Protein AF-A0A645ATJ5-F1 (afdb_monomer_lite)

Sequence (101 aa):
MDNITVYLFLYPILSPDSAEKSRNIWCAKDRVKEWEEHMLRDKVTPSASCDTAAIQRNLALGRKHKITGTPTIIFQDGTRVPGAISAQEVEKRLATVISSK

Structure (mmCIF, N/CA/C/O backbone):
data_AF-A0A645ATJ5-F1
#
_entry.id   AF-A0A645ATJ5-F1
#
loop_
_atom_site.group_PDB
_atom_site.id
_atom_site.type_symbol
_atom_site.label_atom_id
_atom_site.label_alt_id
_atom_site.label_comp_id
_atom_site.label_asym_id
_atom_site.label_entity_id
_atom_site.label_seq_id
_atom_site.pdbx_PDB_ins_code
_atom_site.Cartn_x
_atom_site.Cartn_y
_atom_site.Cartn_z
_atom_site.occupancy
_atom_site.B_iso_or_equiv
_atom_site.auth_seq_id
_atom_site.auth_comp_id
_atom_site.auth_asym_id
_atom_site.auth_atom_id
_atom_site.pdbx_PDB_model_num
ATOM 1 N N . MET A 1 1 ? -3.324 -7.430 18.292 1.00 63.06 1 MET A N 1
ATOM 2 C CA . MET A 1 1 ? -4.220 -7.321 17.129 1.00 63.06 1 MET A CA 1
ATOM 3 C C . MET A 1 1 ? -4.149 -8.614 16.351 1.00 63.06 1 MET A C 1
ATOM 5 O O . MET A 1 1 ? -3.222 -8.800 15.571 1.00 63.06 1 MET A O 1
ATOM 9 N N . ASP A 1 2 ? -5.100 -9.512 16.601 1.00 78.56 2 ASP A N 1
ATOM 10 C CA . ASP A 1 2 ? -4.899 -10.930 16.264 1.00 78.56 2 ASP A CA 1
ATOM 11 C C . ASP A 1 2 ? -5.921 -11.430 15.227 1.00 78.56 2 ASP A C 1
ATOM 13 O O . ASP A 1 2 ? -5.747 -12.496 14.649 1.00 78.56 2 ASP A O 1
ATOM 17 N N . ASN A 1 3 ? -6.974 -10.647 14.952 1.00 85.38 3 ASN A N 1
ATOM 18 C CA . ASN A 1 3 ? -8.036 -11.005 14.012 1.00 85.38 3 ASN A CA 1
ATOM 19 C C . ASN A 1 3 ? -8.457 -9.808 13.147 1.00 85.38 3 ASN A C 1
ATOM 21 O O . ASN A 1 3 ? -9.461 -9.148 13.415 1.00 85.38 3 ASN A O 1
ATOM 25 N N . ILE A 1 4 ? -7.669 -9.514 12.112 1.00 90.25 4 ILE A N 1
ATOM 26 C CA . ILE A 1 4 ? -8.018 -8.524 11.088 1.00 90.25 4 ILE A CA 1
ATOM 27 C C . ILE A 1 4 ? -7.764 -9.088 9.694 1.00 90.25 4 ILE A C 1
ATOM 29 O O . ILE A 1 4 ? -6.892 -9.930 9.498 1.00 90.25 4 ILE A O 1
ATOM 33 N N . THR A 1 5 ? -8.503 -8.588 8.708 1.00 92.31 5 THR A N 1
ATOM 34 C CA . THR A 1 5 ? -8.217 -8.835 7.292 1.00 92.31 5 THR A CA 1
ATOM 35 C C . THR A 1 5 ? -7.829 -7.521 6.634 1.00 92.31 5 THR A C 1
ATOM 37 O O . THR A 1 5 ? -8.583 -6.550 6.692 1.00 92.31 5 THR A O 1
ATOM 40 N N . VAL A 1 6 ? -6.657 -7.490 6.001 1.00 92.69 6 VAL A N 1
ATOM 41 C CA . VAL A 1 6 ? -6.162 -6.324 5.266 1.00 92.69 6 VAL A CA 1
ATOM 42 C C . VAL A 1 6 ? -6.215 -6.623 3.776 1.00 92.69 6 VAL A C 1
ATOM 44 O O . VAL A 1 6 ? -5.560 -7.545 3.297 1.00 92.69 6 VAL A O 1
ATOM 47 N N . TYR A 1 7 ? -6.964 -5.811 3.034 1.00 94.56 7 TYR A N 1
ATOM 48 C CA . TYR A 1 7 ? -6.929 -5.819 1.575 1.00 94.56 7 TYR A CA 1
ATOM 49 C C . TYR A 1 7 ? -5.967 -4.736 1.099 1.00 94.56 7 TYR A C 1
ATOM 51 O O . TYR A 1 7 ? -6.250 -3.542 1.215 1.00 94.56 7 TYR A O 1
ATOM 59 N N . LEU A 1 8 ? -4.813 -5.160 0.587 1.00 94.50 8 LEU A N 1
ATOM 60 C CA . LEU A 1 8 ? -3.772 -4.260 0.109 1.00 94.50 8 LEU A CA 1
ATOM 61 C C . LEU A 1 8 ? -3.880 -4.050 -1.403 1.00 94.50 8 LEU A C 1
ATOM 63 O O . LEU A 1 8 ? -3.947 -4.999 -2.182 1.00 94.50 8 LEU A O 1
ATOM 67 N N . PHE A 1 9 ? -3.840 -2.786 -1.816 1.00 95.88 9 PHE A N 1
ATOM 68 C CA . PHE A 1 9 ? -3.882 -2.380 -3.216 1.00 95.88 9 PHE A CA 1
ATOM 69 C C . PHE A 1 9 ? -2.635 -1.561 -3.542 1.00 95.88 9 PHE A C 1
ATOM 71 O O . PHE A 1 9 ? -2.367 -0.550 -2.895 1.00 95.88 9 PHE A O 1
ATOM 78 N N . LEU A 1 10 ? -1.878 -1.974 -4.563 1.00 96.38 10 LEU A N 1
ATOM 79 C CA . LEU A 1 10 ? -0.722 -1.206 -5.028 1.00 96.38 10 LEU A CA 1
ATOM 80 C C . LEU A 1 10 ? -1.184 0.147 -5.587 1.00 96.38 10 LEU A C 1
ATOM 82 O O . LEU A 1 10 ? -2.046 0.195 -6.471 1.00 96.38 10 LEU A O 1
ATOM 86 N N . TYR A 1 11 ? -0.588 1.228 -5.079 1.00 97.19 11 TYR A N 1
ATOM 87 C CA . TYR A 1 11 ? -0.867 2.610 -5.474 1.00 97.19 11 TYR A CA 1
ATOM 88 C C . TYR A 1 11 ? 0.455 3.379 -5.681 1.00 97.19 11 TYR A C 1
ATOM 90 O O . TYR A 1 11 ? 0.925 4.074 -4.778 1.00 97.19 11 TYR A O 1
ATOM 98 N N . PRO A 1 12 ? 1.108 3.209 -6.847 1.00 96.56 12 PRO A N 1
ATOM 99 C CA . PRO A 1 12 ? 2.466 3.699 -7.090 1.00 96.56 12 PRO A CA 1
ATOM 100 C C . PRO A 1 12 ? 2.521 5.208 -7.361 1.00 96.56 12 PRO A C 1
ATOM 102 O O . PRO A 1 12 ? 2.507 5.630 -8.516 1.00 96.56 12 PRO A O 1
ATOM 105 N N . ILE A 1 13 ? 2.590 6.022 -6.305 1.00 95.62 13 ILE A N 1
ATOM 106 C CA . ILE A 1 13 ? 2.599 7.495 -6.419 1.00 95.62 13 ILE A CA 1
ATOM 107 C C . ILE A 1 13 ? 3.774 8.198 -5.722 1.00 95.62 13 ILE A C 1
ATOM 109 O O . ILE A 1 13 ? 3.861 9.420 -5.791 1.00 95.62 13 ILE A O 1
ATOM 113 N N . LEU A 1 14 ? 4.641 7.465 -5.017 1.00 91.88 14 LEU A N 1
ATOM 114 C CA . LEU A 1 14 ? 5.634 8.070 -4.118 1.00 91.88 14 LEU A CA 1
ATOM 115 C C . LEU A 1 14 ? 6.886 8.580 -4.836 1.00 91.88 14 LEU A C 1
ATOM 117 O O . LEU A 1 14 ? 7.505 9.544 -4.396 1.00 91.88 14 LEU A O 1
ATOM 121 N N . SER A 1 15 ? 7.275 7.925 -5.923 1.00 92.31 15 SER A N 1
ATOM 122 C CA . SER A 1 15 ? 8.533 8.173 -6.623 1.00 92.31 15 SER A CA 1
ATOM 123 C C . SER A 1 15 ? 8.420 7.804 -8.105 1.00 92.31 15 SER A C 1
ATOM 125 O O . SER A 1 15 ? 7.552 7.001 -8.466 1.00 92.31 15 SER A O 1
ATOM 127 N N . PRO A 1 16 ? 9.302 8.328 -8.978 1.00 92.81 16 PRO A N 1
ATOM 128 C CA . PRO A 1 16 ? 9.284 7.999 -10.406 1.00 92.81 16 PRO A CA 1
ATOM 129 C C . PRO A 1 16 ? 9.376 6.493 -10.701 1.00 92.81 16 PRO A C 1
ATOM 131 O O . PRO A 1 16 ? 8.741 6.002 -11.631 1.00 92.81 16 PRO A O 1
ATOM 134 N N . ASP A 1 17 ? 10.109 5.743 -9.877 1.00 94.56 17 ASP A N 1
ATOM 135 C CA . ASP A 1 17 ? 10.294 4.293 -10.004 1.00 94.56 17 ASP A CA 1
ATOM 136 C C . ASP A 1 17 ? 9.180 3.459 -9.335 1.00 94.56 17 ASP A C 1
ATOM 138 O O . ASP A 1 17 ? 9.152 2.234 -9.470 1.00 94.56 17 ASP A O 1
ATOM 142 N N . SER A 1 18 ? 8.214 4.091 -8.653 1.00 95.12 18 SER A N 1
ATOM 143 C CA . SER A 1 18 ? 7.106 3.390 -7.983 1.00 95.12 18 SER A CA 1
ATOM 144 C C . SER A 1 18 ? 6.292 2.526 -8.954 1.00 95.12 18 SER A C 1
ATOM 146 O O . SER A 1 18 ? 5.850 1.431 -8.593 1.00 95.12 18 SER A O 1
ATOM 148 N N . ALA A 1 19 ? 6.091 3.005 -10.188 1.00 95.38 19 ALA A N 1
ATOM 149 C CA . ALA A 1 19 ? 5.331 2.291 -11.213 1.00 95.38 19 ALA A CA 1
ATOM 150 C C . ALA A 1 19 ? 6.040 1.006 -11.662 1.00 95.38 19 ALA A C 1
ATOM 152 O O . ALA A 1 19 ? 5.399 -0.033 -11.818 1.00 95.38 19 ALA A O 1
ATOM 153 N N . GLU A 1 20 ? 7.362 1.062 -11.822 1.00 96.44 20 GLU A N 1
ATOM 154 C CA . GLU A 1 20 ? 8.182 -0.098 -12.161 1.00 96.44 20 GLU A CA 1
ATOM 155 C C . GLU A 1 20 ? 8.215 -1.113 -11.019 1.00 96.44 20 GLU A C 1
ATOM 157 O O . GLU A 1 20 ? 7.907 -2.282 -11.247 1.00 96.44 20 GLU A O 1
ATOM 162 N N . LYS A 1 21 ? 8.482 -0.668 -9.785 1.00 95.81 21 LYS A N 1
ATOM 163 C CA . LYS A 1 21 ? 8.461 -1.534 -8.594 1.00 95.81 21 LYS A CA 1
ATOM 164 C C . LYS A 1 21 ? 7.127 -2.264 -8.456 1.00 95.81 21 LYS A C 1
ATOM 166 O O . LYS A 1 21 ? 7.087 -3.483 -8.318 1.00 95.81 21 LYS A O 1
ATOM 171 N N . SER A 1 22 ? 6.023 -1.526 -8.578 1.00 96.81 22 SER A N 1
ATOM 172 C CA . SER A 1 22 ? 4.681 -2.107 -8.479 1.00 96.81 22 SER A CA 1
ATOM 173 C C . SER A 1 22 ? 4.369 -3.072 -9.621 1.00 96.81 22 SER A C 1
ATOM 175 O O . SER A 1 22 ? 3.743 -4.097 -9.372 1.00 96.81 22 SER A O 1
ATOM 177 N N . ARG A 1 23 ? 4.814 -2.794 -10.856 1.00 97.62 23 ARG A N 1
ATOM 178 C CA . ARG A 1 23 ? 4.681 -3.737 -11.979 1.00 97.62 23 ARG A CA 1
ATOM 179 C C . ARG A 1 23 ? 5.455 -5.022 -11.705 1.00 97.62 23 ARG A C 1
ATOM 181 O O . ARG A 1 23 ? 4.886 -6.095 -11.863 1.00 97.62 23 ARG A O 1
ATOM 188 N N . ASN A 1 24 ? 6.712 -4.918 -11.285 1.00 97.81 24 ASN A N 1
ATOM 189 C CA . ASN A 1 24 ? 7.568 -6.076 -11.037 1.00 97.81 24 ASN A CA 1
ATOM 190 C C . ASN A 1 24 ? 6.971 -6.976 -9.942 1.00 97.81 24 ASN A C 1
ATOM 192 O O . ASN A 1 24 ? 6.832 -8.179 -10.148 1.00 97.81 24 ASN A O 1
ATOM 196 N N . ILE A 1 25 ? 6.504 -6.383 -8.837 1.00 97.50 25 ILE A N 1
ATOM 197 C CA . ILE A 1 25 ? 5.803 -7.099 -7.757 1.00 97.50 25 ILE A CA 1
ATOM 198 C C . ILE A 1 25 ? 4.501 -7.729 -8.268 1.00 97.50 25 ILE A C 1
ATOM 200 O O . ILE A 1 25 ? 4.235 -8.905 -8.035 1.00 97.50 25 ILE A O 1
ATOM 204 N N . TRP A 1 26 ? 3.676 -6.969 -8.991 1.00 97.75 26 TRP A N 1
ATOM 205 C CA . TRP A 1 26 ? 2.385 -7.450 -9.490 1.00 97.75 26 TRP A CA 1
ATOM 206 C C . TRP A 1 26 ? 2.515 -8.571 -10.523 1.00 97.75 26 TRP A C 1
ATOM 208 O O . TRP A 1 26 ? 1.668 -9.459 -10.600 1.00 97.75 26 TRP A O 1
ATOM 218 N N . CYS A 1 27 ? 3.572 -8.538 -11.323 1.00 97.94 27 CYS A N 1
ATOM 219 C CA . CYS A 1 27 ? 3.829 -9.528 -12.356 1.00 97.94 27 CYS A CA 1
ATOM 220 C C . CYS A 1 27 ? 4.682 -10.701 -11.874 1.00 97.94 27 CYS A C 1
ATOM 222 O O . CYS A 1 27 ? 4.933 -11.624 -12.649 1.00 97.94 27 CYS A O 1
ATOM 224 N N . ALA A 1 28 ? 5.090 -10.706 -10.606 1.00 97.50 28 ALA A N 1
ATOM 225 C CA . ALA A 1 28 ? 5.750 -11.847 -10.009 1.00 97.50 28 ALA A CA 1
ATOM 226 C C . ALA A 1 28 ? 4.836 -13.078 -9.981 1.00 97.50 28 ALA A C 1
ATOM 228 O O . ALA A 1 28 ? 3.612 -12.981 -9.845 1.00 97.50 28 ALA A O 1
ATOM 229 N N . LYS A 1 29 ? 5.460 -14.259 -10.040 1.00 95.94 29 LYS A N 1
ATOM 230 C CA . LYS A 1 29 ? 4.769 -15.544 -9.864 1.00 95.94 29 LYS A CA 1
ATOM 231 C C . LYS A 1 29 ? 4.078 -15.627 -8.499 1.00 95.94 29 LYS A C 1
ATOM 233 O O . LYS A 1 29 ? 2.969 -16.142 -8.412 1.00 95.94 29 LYS A O 1
ATOM 238 N N . ASP A 1 30 ? 4.735 -15.107 -7.464 1.00 96.12 30 ASP A N 1
ATOM 239 C CA . ASP A 1 30 ? 4.204 -14.979 -6.109 1.00 96.12 30 ASP A CA 1
ATOM 240 C C . ASP A 1 30 ? 4.245 -13.506 -5.684 1.00 96.12 30 ASP A C 1
ATOM 242 O O . ASP A 1 30 ? 5.257 -12.988 -5.211 1.00 96.12 30 ASP A O 1
ATOM 246 N N . ARG A 1 31 ? 3.129 -12.813 -5.923 1.00 95.62 31 ARG A N 1
ATOM 247 C CA . ARG A 1 31 ? 2.994 -11.367 -5.696 1.00 95.62 31 ARG A CA 1
ATOM 248 C C . ARG A 1 31 ? 3.122 -10.995 -4.224 1.00 95.62 31 ARG A C 1
ATOM 250 O O . ARG A 1 31 ? 3.661 -9.938 -3.914 1.00 95.62 31 ARG A O 1
ATOM 257 N N . VAL A 1 32 ? 2.588 -11.841 -3.340 1.00 95.12 32 VAL A N 1
ATOM 258 C CA . VAL A 1 32 ? 2.583 -11.589 -1.895 1.00 95.12 32 VAL A CA 1
ATOM 259 C C . VAL A 1 32 ? 4.005 -11.702 -1.378 1.00 95.12 32 VAL A C 1
ATOM 261 O O . VAL A 1 32 ? 4.499 -10.759 -0.767 1.00 95.12 32 VAL A O 1
ATOM 264 N N . LYS A 1 33 ? 4.697 -12.791 -1.723 1.00 96.12 33 LYS A N 1
ATOM 265 C CA . LYS A 1 33 ? 6.084 -12.988 -1.314 1.00 96.12 33 LYS A CA 1
ATOM 266 C C . LYS A 1 33 ? 7.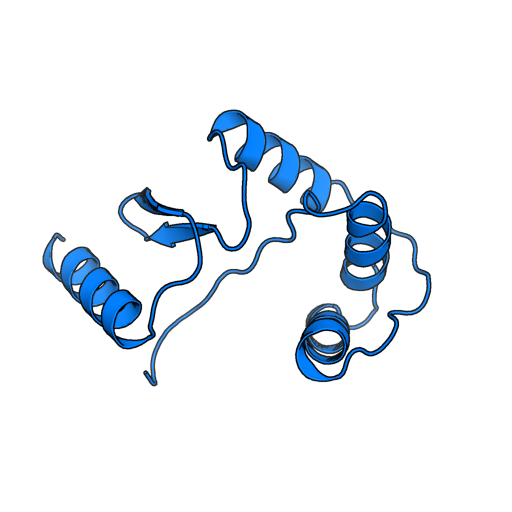004 -11.878 -1.818 1.00 96.12 33 LYS A C 1
ATOM 268 O O . LYS A 1 33 ? 7.787 -11.348 -1.038 1.00 96.12 33 LYS A O 1
ATOM 273 N N . GLU A 1 34 ? 6.929 -11.509 -3.098 1.00 96.69 34 GLU A N 1
ATOM 274 C CA . GLU A 1 34 ? 7.803 -10.453 -3.633 1.00 96.69 34 GLU A CA 1
ATOM 275 C C . GLU A 1 34 ? 7.496 -9.080 -3.020 1.00 96.69 34 GLU A C 1
ATOM 277 O O . GLU A 1 34 ? 8.415 -8.295 -2.795 1.00 96.69 34 GLU A O 1
ATOM 282 N N . TRP A 1 35 ? 6.229 -8.794 -2.699 1.00 95.88 35 TRP A N 1
ATOM 283 C CA . TRP A 1 35 ? 5.872 -7.586 -1.957 1.00 95.88 35 TRP A CA 1
ATOM 284 C C . TRP A 1 35 ? 6.457 -7.596 -0.538 1.00 95.88 35 TRP A C 1
ATOM 286 O O . TRP A 1 35 ? 7.083 -6.618 -0.135 1.00 95.88 35 TRP A O 1
ATOM 296 N N . GLU A 1 36 ? 6.311 -8.693 0.209 1.00 96.19 36 GLU A N 1
ATOM 297 C CA . GLU A 1 36 ? 6.855 -8.816 1.568 1.00 96.19 36 GLU A CA 1
ATOM 298 C C . GLU A 1 36 ? 8.382 -8.727 1.586 1.00 96.19 36 GLU A C 1
ATOM 300 O O . GLU A 1 36 ? 8.951 -8.022 2.415 1.00 96.19 36 GLU A O 1
ATOM 305 N N . GLU A 1 37 ? 9.065 -9.403 0.661 1.00 96.62 37 GLU A N 1
ATOM 306 C CA . GLU A 1 37 ? 10.524 -9.340 0.564 1.00 96.62 37 GLU A CA 1
ATOM 307 C C . GLU A 1 37 ? 11.011 -7.938 0.186 1.00 96.62 37 GLU A C 1
ATOM 309 O O . GLU A 1 37 ? 12.023 -7.483 0.723 1.00 96.62 37 GLU A O 1
ATOM 314 N N . HIS A 1 38 ? 10.280 -7.229 -0.677 1.00 94.00 38 HIS A N 1
ATOM 315 C CA . HIS A 1 38 ? 10.580 -5.837 -0.989 1.00 94.00 38 HIS A CA 1
ATOM 316 C C . HIS A 1 38 ? 10.408 -4.930 0.234 1.00 94.00 38 HIS A C 1
ATOM 318 O O . HIS A 1 38 ? 11.296 -4.143 0.542 1.00 94.00 38 HIS A O 1
ATOM 324 N N . MET A 1 39 ? 9.285 -5.055 0.946 1.00 92.88 39 MET A N 1
ATOM 325 C CA . MET A 1 39 ? 8.927 -4.153 2.044 1.00 92.88 39 MET A CA 1
ATOM 326 C C . MET A 1 39 ? 9.670 -4.433 3.354 1.00 92.88 39 MET A C 1
ATOM 328 O O . MET A 1 39 ? 9.892 -3.507 4.127 1.00 92.88 39 MET A O 1
ATOM 332 N N . LEU A 1 40 ? 9.998 -5.695 3.644 1.00 96.00 40 LEU A N 1
ATOM 333 C CA . LEU A 1 40 ? 10.553 -6.113 4.938 1.00 96.00 40 LEU A CA 1
ATOM 334 C C . LEU A 1 40 ? 12.050 -6.423 4.891 1.00 96.00 40 LEU A C 1
ATOM 336 O O . LEU A 1 40 ? 12.676 -6.540 5.942 1.00 96.00 40 LEU A O 1
ATOM 340 N N . ARG A 1 41 ? 12.611 -6.643 3.697 1.00 95.81 41 ARG A N 1
ATOM 341 C CA . ARG A 1 41 ? 14.009 -7.072 3.524 1.00 95.81 41 ARG A CA 1
ATOM 342 C C . ARG A 1 41 ? 14.778 -6.233 2.508 1.00 95.81 41 ARG A C 1
ATOM 344 O O . ARG A 1 41 ? 15.888 -6.618 2.151 1.00 95.81 41 ARG A O 1
ATOM 351 N N . ASP A 1 42 ? 14.175 -5.159 1.999 1.00 93.19 42 ASP A N 1
ATOM 352 C CA . ASP A 1 42 ? 14.741 -4.297 0.955 1.00 93.19 42 ASP A CA 1
ATOM 353 C C . ASP A 1 42 ? 15.211 -5.074 -0.289 1.00 93.19 42 ASP A C 1
ATOM 355 O O . ASP A 1 42 ? 16.125 -4.663 -1.012 1.00 93.19 42 ASP A O 1
ATOM 359 N N . LYS A 1 43 ? 14.592 -6.230 -0.564 1.00 95.00 43 LYS A N 1
ATOM 360 C CA . LYS A 1 43 ? 14.965 -7.045 -1.716 1.00 95.00 43 LYS A CA 1
ATOM 361 C C . LYS A 1 43 ? 14.505 -6.350 -2.996 1.00 95.00 43 LYS A C 1
ATOM 363 O O . LYS A 1 43 ? 13.341 -5.968 -3.153 1.00 95.00 43 LYS A O 1
ATOM 368 N N . VAL A 1 44 ? 15.419 -6.229 -3.955 1.00 92.62 44 VAL A N 1
ATOM 369 C CA . VAL A 1 44 ? 15.083 -5.749 -5.298 1.00 92.62 44 VAL A CA 1
ATOM 370 C C . VAL A 1 44 ? 14.247 -6.810 -6.009 1.00 92.62 44 VAL A C 1
ATOM 372 O O . VAL A 1 44 ? 14.709 -7.930 -6.235 1.00 92.62 44 VAL A O 1
ATOM 375 N N . THR A 1 45 ? 13.019 -6.448 -6.373 1.00 93.25 45 THR A N 1
ATOM 376 C CA . THR A 1 45 ? 12.125 -7.328 -7.126 1.00 93.25 45 THR A CA 1
ATOM 377 C C . THR A 1 45 ? 12.642 -7.480 -8.561 1.00 93.25 45 THR A C 1
ATOM 379 O O . THR A 1 45 ? 12.862 -6.460 -9.228 1.00 93.25 45 THR A O 1
ATOM 382 N N . PRO A 1 46 ? 12.823 -8.713 -9.069 1.00 94.81 46 PRO A N 1
ATOM 383 C CA . PRO A 1 46 ? 13.230 -8.945 -10.450 1.00 94.81 46 PRO A CA 1
ATOM 384 C C . PRO A 1 46 ? 12.283 -8.273 -11.447 1.00 94.81 46 PRO A C 1
ATOM 386 O O . PRO A 1 46 ? 11.074 -8.204 -11.222 1.00 94.81 46 PRO A O 1
ATOM 389 N N . SER A 1 47 ? 12.827 -7.806 -12.571 1.00 96.44 47 SER A N 1
ATOM 390 C CA . SER A 1 47 ? 12.010 -7.213 -13.631 1.00 96.44 47 SER A CA 1
ATOM 391 C C . SER A 1 47 ? 11.013 -8.233 -14.182 1.00 96.44 47 SER A C 1
ATOM 393 O O . SER A 1 47 ? 11.386 -9.358 -14.519 1.00 96.44 47 SER A O 1
ATOM 395 N N . ALA A 1 48 ? 9.743 -7.838 -14.266 1.00 96.19 48 ALA A N 1
ATOM 396 C CA . ALA A 1 48 ? 8.665 -8.680 -14.768 1.00 96.19 48 ALA A CA 1
ATOM 397 C C . ALA A 1 48 ? 7.626 -7.844 -15.528 1.00 96.19 48 ALA A C 1
ATOM 399 O O . ALA A 1 48 ? 7.458 -6.644 -15.289 1.00 96.19 48 ALA A O 1
ATOM 400 N N . SER A 1 49 ? 6.916 -8.489 -16.456 1.00 95.62 49 SER A N 1
ATOM 401 C CA . SER A 1 49 ? 5.877 -7.857 -17.271 1.00 95.62 49 SER A CA 1
ATOM 402 C C . SER A 1 49 ? 4.678 -8.786 -17.452 1.00 95.62 49 SER A C 1
ATOM 404 O O . SER A 1 49 ? 4.831 -9.995 -17.609 1.00 95.62 49 SER A O 1
ATOM 406 N N . CYS A 1 50 ? 3.482 -8.208 -17.387 1.00 97.31 50 CYS A N 1
ATOM 407 C CA . CYS A 1 50 ? 2.180 -8.862 -17.466 1.00 97.31 50 CYS A CA 1
ATOM 408 C C . CYS A 1 50 ? 1.086 -7.786 -17.622 1.00 97.31 50 CYS A C 1
ATOM 410 O O . CYS A 1 50 ? 1.387 -6.590 -17.672 1.00 97.31 50 CYS A O 1
ATOM 412 N N . ASP A 1 51 ? -0.190 -8.185 -17.653 1.00 97.69 51 ASP A N 1
ATOM 413 C CA . ASP A 1 51 ? -1.296 -7.225 -17.577 1.00 97.69 51 ASP A CA 1
ATOM 414 C C . ASP A 1 51 ? -1.330 -6.502 -16.213 1.00 97.69 51 ASP A C 1
ATOM 416 O O . ASP A 1 51 ? -1.463 -7.110 -15.146 1.00 97.69 51 ASP A O 1
ATOM 420 N N . THR A 1 52 ? -1.248 -5.171 -16.264 1.00 97.31 52 THR A N 1
ATOM 421 C CA . THR A 1 52 ? -1.271 -4.274 -15.100 1.00 97.31 52 THR A CA 1
ATOM 422 C C . THR A 1 52 ? -2.534 -3.415 -15.027 1.00 97.31 52 THR A C 1
ATOM 424 O O . THR A 1 52 ? -2.587 -2.465 -14.241 1.00 97.31 52 THR A O 1
ATOM 427 N N . ALA A 1 53 ? -3.592 -3.752 -15.775 1.00 98.06 53 ALA A N 1
ATOM 428 C CA . ALA A 1 53 ? -4.860 -3.020 -15.753 1.00 98.06 53 ALA A CA 1
ATOM 429 C C . ALA A 1 53 ? -5.434 -2.852 -14.333 1.00 98.06 53 ALA A C 1
ATOM 431 O O . ALA A 1 53 ? -6.051 -1.833 -14.029 1.00 98.06 53 ALA A O 1
ATOM 432 N N . ALA A 1 54 ? -5.193 -3.810 -13.431 1.00 96.69 54 ALA A N 1
ATOM 433 C CA . ALA A 1 54 ? -5.572 -3.696 -12.022 1.00 96.69 54 ALA A CA 1
ATOM 434 C C . ALA A 1 54 ? -4.890 -2.516 -11.302 1.00 96.69 54 ALA A C 1
ATOM 436 O O . ALA A 1 54 ? -5.563 -1.765 -10.601 1.00 96.69 54 ALA A O 1
ATOM 437 N N . ILE A 1 55 ? -3.590 -2.297 -11.526 1.00 97.62 55 ILE A N 1
ATOM 438 C CA . ILE A 1 55 ? -2.857 -1.159 -10.949 1.00 97.62 55 ILE A CA 1
ATOM 439 C C . ILE A 1 55 ? -3.416 0.156 -11.502 1.00 97.62 55 ILE A C 1
ATOM 441 O O . ILE A 1 55 ? -3.633 1.104 -10.750 1.00 97.62 55 ILE A O 1
ATOM 445 N N . GLN A 1 56 ? -3.726 0.205 -12.801 1.00 97.69 56 GLN A N 1
ATOM 446 C CA . GLN A 1 56 ? -4.328 1.392 -13.416 1.00 97.69 56 GLN A CA 1
ATOM 447 C C . GLN A 1 56 ? -5.717 1.700 -12.840 1.00 97.69 56 GLN A C 1
ATOM 449 O O . GLN A 1 56 ? -6.029 2.861 -12.570 1.00 97.69 56 GLN A O 1
ATOM 454 N N . ARG A 1 57 ? -6.535 0.673 -12.567 1.00 97.94 57 ARG A N 1
ATOM 455 C CA . ARG A 1 57 ? -7.822 0.846 -11.871 1.00 97.94 57 ARG A CA 1
ATOM 456 C C . ARG A 1 57 ? -7.639 1.385 -10.452 1.00 97.94 57 ARG A C 1
ATOM 458 O O . ARG A 1 57 ? -8.377 2.291 -10.068 1.00 97.94 57 ARG A O 1
ATOM 465 N N . ASN A 1 58 ? -6.644 0.903 -9.704 1.00 97.25 58 ASN A N 1
ATOM 466 C CA . ASN A 1 58 ? -6.326 1.437 -8.373 1.00 97.25 58 ASN A CA 1
ATOM 467 C C . ASN A 1 58 ? -5.909 2.913 -8.450 1.00 97.25 58 ASN A C 1
ATOM 469 O O . ASN A 1 58 ? -6.386 3.731 -7.665 1.00 97.25 58 ASN A O 1
ATOM 473 N N . LEU A 1 59 ? -5.062 3.269 -9.424 1.00 97.56 59 LEU A N 1
ATOM 474 C CA . LEU A 1 59 ? -4.644 4.652 -9.669 1.00 97.56 59 LEU A CA 1
ATOM 475 C C . LEU A 1 59 ? -5.841 5.560 -9.982 1.00 97.56 59 LEU A C 1
ATOM 477 O O . LEU A 1 59 ? -5.974 6.634 -9.395 1.00 97.56 59 LEU A O 1
ATOM 481 N N . ALA A 1 60 ? -6.736 5.123 -10.870 1.00 97.88 60 ALA A N 1
ATOM 482 C CA . ALA A 1 60 ? -7.947 5.863 -11.215 1.00 97.88 60 ALA A CA 1
ATOM 483 C C . ALA A 1 60 ? -8.878 6.044 -10.003 1.00 97.88 60 ALA A C 1
ATOM 485 O O . ALA A 1 60 ? -9.385 7.145 -9.773 1.00 97.88 60 ALA A O 1
ATOM 486 N N . LEU A 1 61 ? -9.057 4.993 -9.197 1.00 95.38 61 LEU A N 1
ATOM 487 C CA . LEU A 1 61 ? -9.845 5.049 -7.968 1.00 95.38 61 LEU A CA 1
ATOM 488 C C . LEU A 1 61 ? -9.243 6.047 -6.970 1.00 95.38 61 LEU A C 1
ATOM 490 O O . LEU A 1 61 ? -9.946 6.931 -6.482 1.00 95.38 61 LEU A O 1
ATOM 494 N N . GLY A 1 62 ? -7.937 5.965 -6.710 1.00 95.50 62 GLY A N 1
ATOM 495 C CA . GLY A 1 62 ? -7.271 6.886 -5.794 1.00 95.50 62 GLY A CA 1
ATOM 496 C C . GLY A 1 62 ? -7.350 8.339 -6.260 1.00 95.50 62 GLY A C 1
ATOM 497 O O . GLY A 1 62 ? -7.657 9.211 -5.450 1.00 95.50 62 GLY A O 1
ATOM 498 N N . ARG A 1 63 ? -7.212 8.611 -7.567 1.00 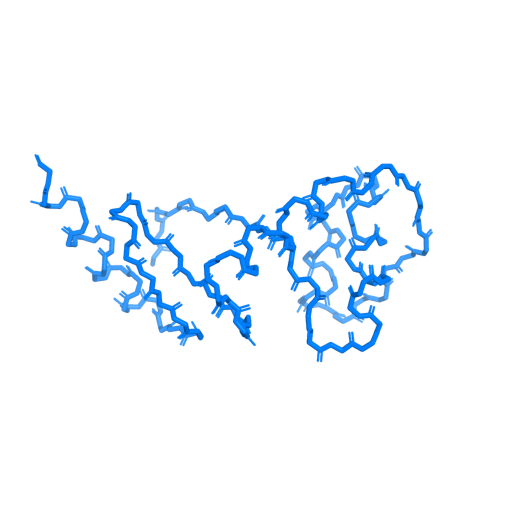96.25 63 ARG A N 1
ATOM 499 C CA . ARG A 1 63 ? -7.431 9.955 -8.136 1.00 96.25 63 ARG A CA 1
ATOM 500 C C . ARG A 1 63 ? -8.857 10.452 -7.905 1.00 96.25 63 ARG A C 1
ATOM 502 O O . ARG A 1 63 ? -9.033 11.565 -7.414 1.00 96.25 63 ARG A O 1
ATOM 509 N N . LYS A 1 64 ? -9.870 9.622 -8.191 1.00 95.88 64 LYS A N 1
ATOM 510 C CA . LYS A 1 64 ? -11.289 9.953 -7.958 1.00 95.88 64 LYS A CA 1
ATOM 511 C C . LYS A 1 64 ? -11.554 10.319 -6.496 1.00 95.88 64 LYS A C 1
ATOM 513 O O . LYS A 1 64 ? -12.299 11.255 -6.221 1.00 95.88 64 LYS A O 1
ATOM 518 N N . HIS A 1 65 ? -10.911 9.616 -5.567 1.00 93.81 65 HIS A N 1
ATOM 519 C CA . HIS A 1 65 ? -11.050 9.841 -4.129 1.00 93.81 65 HIS A CA 1
ATOM 520 C C . HIS A 1 65 ? -9.981 10.773 -3.537 1.00 93.81 65 HIS A C 1
ATOM 522 O O . HIS A 1 65 ? -9.899 10.886 -2.316 1.00 93.81 65 HIS A O 1
ATOM 528 N N . LYS A 1 66 ? -9.187 11.473 -4.362 1.00 94.75 66 LYS A N 1
ATOM 529 C CA . LYS A 1 66 ? -8.132 12.407 -3.923 1.00 94.75 66 LYS A CA 1
ATOM 530 C C . LYS A 1 66 ? -7.157 11.785 -2.906 1.00 94.75 66 LYS A C 1
ATOM 532 O O . LYS A 1 66 ? -6.839 12.400 -1.890 1.00 94.75 66 LYS A O 1
ATOM 537 N N . ILE A 1 67 ? -6.719 10.551 -3.149 1.00 95.75 67 ILE A N 1
ATOM 538 C CA . ILE A 1 67 ? -5.672 9.885 -2.366 1.00 95.75 67 ILE A CA 1
ATOM 539 C C . ILE A 1 67 ? -4.315 10.397 -2.850 1.00 95.75 67 ILE A C 1
ATOM 541 O O . ILE A 1 67 ? -3.891 10.098 -3.968 1.00 95.75 67 ILE A O 1
ATOM 545 N N . THR A 1 68 ? -3.644 11.179 -2.008 1.00 94.44 68 THR A N 1
ATOM 546 C CA . THR A 1 68 ? -2.371 11.851 -2.321 1.00 94.44 68 THR A CA 1
ATOM 547 C C . THR A 1 68 ? -1.178 11.299 -1.544 1.00 94.44 68 THR A C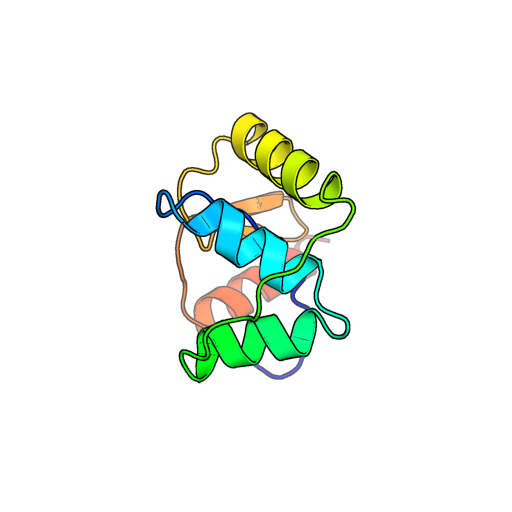 1
ATOM 549 O O . THR A 1 68 ? -0.061 11.760 -1.747 1.00 94.44 68 THR A O 1
ATOM 552 N N . GLY A 1 69 ? -1.392 10.315 -0.670 1.00 93.69 69 GLY A N 1
ATOM 553 C CA . GLY A 1 69 ? -0.335 9.708 0.131 1.00 93.69 69 GLY A CA 1
ATOM 554 C C . GLY A 1 69 ? -0.639 8.257 0.479 1.00 93.69 69 GLY A C 1
ATOM 555 O O . GLY A 1 69 ? -1.798 7.833 0.509 1.00 93.69 69 GLY A O 1
ATOM 556 N N . THR A 1 70 ? 0.420 7.496 0.737 1.00 93.12 70 THR A N 1
ATOM 557 C CA . THR A 1 70 ? 0.351 6.096 1.166 1.00 93.12 70 THR A CA 1
ATOM 558 C C . THR A 1 70 ? 1.126 5.897 2.476 1.00 93.12 70 THR A C 1
ATOM 560 O O . THR A 1 70 ? 2.201 6.480 2.608 1.00 93.12 70 THR A O 1
ATOM 563 N N . PRO A 1 71 ? 0.631 5.063 3.413 1.00 95.31 71 PRO A N 1
ATOM 564 C CA . PRO A 1 71 ? -0.643 4.351 3.329 1.00 95.31 71 PRO A CA 1
ATOM 565 C C . PRO A 1 71 ? -1.848 5.301 3.461 1.00 95.31 71 PRO A C 1
ATOM 567 O O . PRO A 1 71 ? -1.761 6.370 4.057 1.00 95.31 71 PRO A O 1
ATOM 570 N N . THR A 1 72 ? -2.973 4.910 2.867 1.00 96.62 72 THR A N 1
ATOM 571 C CA . THR A 1 72 ? -4.303 5.468 3.147 1.00 96.62 72 THR A CA 1
ATOM 572 C C . THR A 1 72 ? -5.208 4.284 3.451 1.00 96.62 72 THR A C 1
ATOM 574 O O . THR A 1 72 ? -5.310 3.371 2.633 1.00 96.62 72 THR A O 1
ATOM 577 N N . ILE A 1 73 ? -5.838 4.288 4.622 1.00 96.38 73 ILE A N 1
ATOM 578 C CA . ILE A 1 73 ? -6.698 3.201 5.095 1.00 96.38 73 ILE A CA 1
ATOM 579 C C . ILE A 1 73 ? -8.153 3.599 4.860 1.00 96.38 73 ILE A C 1
ATOM 581 O O . ILE A 1 73 ? -8.551 4.730 5.149 1.00 96.38 73 ILE A O 1
ATOM 585 N N . ILE A 1 74 ? -8.944 2.672 4.329 1.00 95.19 74 ILE A N 1
ATOM 586 C CA . ILE A 1 74 ? -10.389 2.824 4.151 1.00 95.19 74 ILE A CA 1
ATOM 587 C C . ILE A 1 74 ? -11.055 1.700 4.940 1.00 95.19 74 ILE A C 1
ATOM 589 O O . ILE A 1 74 ? -10.778 0.527 4.696 1.00 95.19 74 ILE A O 1
ATOM 593 N N . PHE A 1 75 ? -11.897 2.068 5.901 1.00 95.31 75 PHE A N 1
ATOM 594 C CA . PHE A 1 75 ? -12.668 1.126 6.707 1.00 95.31 75 PHE A CA 1
ATOM 595 C C . PHE A 1 75 ? -13.976 0.740 5.998 1.00 95.31 75 PHE A C 1
ATOM 597 O O . PHE A 1 75 ? -14.375 1.361 5.013 1.00 95.31 75 PHE A O 1
ATOM 604 N N . GLN A 1 76 ? -14.642 -0.314 6.477 1.00 93.25 76 GLN A N 1
ATOM 605 C CA . GLN A 1 76 ? -15.830 -0.887 5.826 1.00 93.25 76 GLN A CA 1
ATOM 606 C C . GLN A 1 76 ? -17.030 0.077 5.764 1.00 93.25 76 GLN A C 1
ATOM 608 O O . GLN A 1 76 ? -17.854 -0.033 4.860 1.00 93.25 76 GLN A O 1
ATOM 613 N N . ASP A 1 77 ? -17.115 1.034 6.686 1.00 92.88 77 ASP A N 1
ATOM 614 C CA . ASP A 1 77 ? -18.107 2.119 6.690 1.00 92.88 77 ASP A CA 1
ATOM 615 C C . ASP A 1 77 ? -17.777 3.252 5.695 1.00 92.88 77 ASP A C 1
ATOM 617 O O . ASP A 1 77 ? -18.526 4.219 5.575 1.00 92.88 77 ASP A O 1
ATOM 621 N N . GLY A 1 78 ? -16.649 3.155 4.985 1.00 92.00 78 GLY A N 1
ATOM 622 C CA . GLY A 1 78 ? -16.144 4.182 4.077 1.00 92.00 78 GLY A CA 1
ATOM 623 C C . GLY A 1 78 ? -15.293 5.257 4.757 1.00 92.00 78 GLY A C 1
ATOM 624 O O . GLY A 1 78 ? -14.768 6.133 4.062 1.00 92.00 78 GLY A O 1
ATOM 625 N N . THR A 1 79 ? -15.101 5.199 6.081 1.00 93.19 79 THR A N 1
ATOM 626 C CA . THR A 1 79 ? -14.236 6.140 6.797 1.00 93.19 79 THR A CA 1
ATOM 627 C C . THR A 1 79 ? -12.804 6.021 6.281 1.00 93.19 79 THR A C 1
ATOM 629 O O . THR A 1 79 ? -12.216 4.939 6.236 1.00 93.19 79 THR A O 1
ATOM 632 N N . ARG A 1 80 ? -12.223 7.162 5.896 1.00 93.75 80 ARG A N 1
ATOM 633 C CA . ARG A 1 80 ? -10.871 7.257 5.338 1.00 93.75 80 ARG A CA 1
ATOM 634 C C . ARG A 1 80 ? -9.902 7.852 6.350 1.00 93.75 80 ARG A C 1
ATOM 636 O O . ARG A 1 80 ? -10.126 8.955 6.844 1.00 93.75 80 ARG A O 1
ATOM 643 N N . VAL A 1 81 ? -8.775 7.178 6.552 1.00 96.25 81 VAL A N 1
ATOM 644 C CA . VAL A 1 81 ? -7.648 7.665 7.350 1.00 96.25 81 VAL A CA 1
ATOM 645 C C . VAL A 1 81 ? -6.423 7.826 6.444 1.00 96.25 81 VAL A C 1
ATOM 647 O O . VAL A 1 81 ? -5.887 6.824 5.965 1.00 96.25 81 VAL A O 1
ATOM 650 N N . PRO A 1 82 ? -5.990 9.064 6.151 1.00 95.00 82 PRO A N 1
ATOM 651 C CA . PRO A 1 82 ? -4.732 9.298 5.456 1.00 95.00 82 PRO A CA 1
ATOM 652 C C . PRO A 1 82 ? -3.549 9.081 6.410 1.00 95.00 82 PRO A C 1
ATOM 654 O O . PRO A 1 82 ? -3.564 9.570 7.538 1.00 95.00 82 PRO A O 1
ATOM 657 N N . GLY A 1 83 ? -2.508 8.401 5.934 1.00 94.94 83 GLY A N 1
ATOM 658 C CA . GLY A 1 83 ? -1.294 8.136 6.702 1.00 94.94 83 GLY A CA 1
ATOM 659 C C . GLY A 1 83 ? -1.357 6.865 7.550 1.00 94.94 83 GLY A C 1
ATOM 660 O O . GLY A 1 83 ? -2.380 6.183 7.646 1.00 94.94 83 GLY A O 1
ATOM 661 N N . ALA A 1 84 ? -0.211 6.529 8.142 1.00 95.31 84 ALA A N 1
ATOM 662 C CA . ALA A 1 84 ? -0.093 5.408 9.063 1.00 95.31 84 ALA A CA 1
ATOM 663 C C . ALA A 1 84 ? -0.681 5.772 10.434 1.00 95.31 84 ALA A C 1
ATOM 665 O O . ALA A 1 84 ? -0.524 6.894 10.912 1.00 95.31 84 ALA A O 1
ATOM 666 N N . ILE A 1 85 ? -1.323 4.799 11.075 1.00 95.69 85 ILE A N 1
ATOM 667 C CA . ILE A 1 85 ? -1.858 4.899 12.436 1.00 95.69 85 ILE A CA 1
ATOM 668 C C . ILE A 1 85 ? -1.404 3.695 13.259 1.00 95.69 85 ILE A C 1
ATOM 670 O O . ILE A 1 85 ? -1.004 2.670 12.706 1.00 95.69 85 ILE A O 1
ATOM 674 N N . SER A 1 86 ? -1.448 3.822 14.586 1.00 95.69 86 SER A N 1
ATOM 675 C CA . SER A 1 86 ? -1.079 2.730 15.488 1.00 95.69 86 SER A CA 1
ATOM 676 C C . SER A 1 86 ? -2.072 1.568 15.397 1.00 95.69 86 SER A C 1
ATOM 678 O O . SER A 1 86 ? -3.242 1.755 15.060 1.00 95.69 86 SER A O 1
ATOM 680 N N . ALA A 1 87 ? -1.626 0.366 15.771 1.00 93.94 87 ALA A N 1
ATOM 681 C CA . ALA A 1 87 ? -2.504 -0.803 15.861 1.00 93.94 87 ALA A CA 1
ATOM 682 C C . ALA A 1 87 ? -3.702 -0.558 16.799 1.00 93.94 87 ALA A C 1
ATOM 684 O O . ALA A 1 87 ? -4.821 -0.932 16.471 1.00 93.94 87 ALA A O 1
ATOM 685 N N . GLN A 1 88 ? -3.485 0.151 17.912 1.00 94.50 88 GLN A N 1
ATOM 686 C CA . GLN A 1 88 ? -4.540 0.520 18.864 1.00 94.50 88 GLN A CA 1
ATOM 687 C C . GLN A 1 88 ? -5.626 1.391 18.211 1.00 94.50 88 GLN A C 1
ATOM 689 O O . GLN A 1 88 ? -6.815 1.194 18.450 1.00 94.50 88 GLN A O 1
ATOM 694 N N . GLU A 1 89 ? -5.234 2.341 17.357 1.00 94.88 89 GLU A N 1
ATOM 695 C CA . GLU A 1 89 ? -6.187 3.192 16.639 1.00 94.88 89 GLU A CA 1
ATOM 696 C C . GLU A 1 89 ? -6.938 2.411 15.550 1.00 94.88 89 GLU A C 1
ATOM 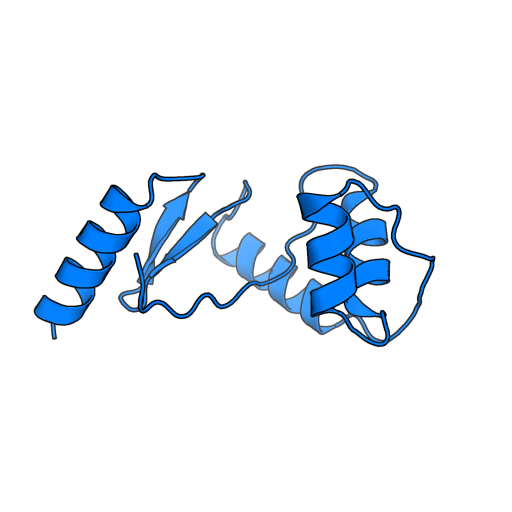698 O O . GLU A 1 89 ? -8.131 2.640 15.342 1.00 94.88 89 GLU A O 1
ATOM 703 N N . VAL A 1 90 ? -6.277 1.455 14.885 1.00 94.62 90 VAL A N 1
ATOM 704 C CA . VAL A 1 90 ? -6.942 0.533 13.949 1.00 94.62 90 VAL A CA 1
ATOM 705 C C . VAL A 1 90 ? -8.002 -0.294 14.679 1.00 94.62 90 VAL A C 1
ATOM 707 O O . VAL A 1 90 ? -9.153 -0.309 14.246 1.00 94.62 90 VAL A O 1
ATOM 710 N N . GLU A 1 91 ? -7.649 -0.929 15.800 1.00 93.38 91 GLU A N 1
ATOM 711 C CA . GLU A 1 91 ? -8.568 -1.739 16.614 1.00 93.38 91 GLU A CA 1
ATOM 712 C C . GLU A 1 91 ? -9.770 -0.920 17.093 1.00 93.38 91 GLU A C 1
ATOM 714 O O . GLU A 1 91 ? -10.917 -1.339 16.928 1.00 93.38 91 GLU A O 1
ATOM 719 N N . LYS A 1 92 ? -9.521 0.291 17.608 1.00 93.44 92 LYS A N 1
ATOM 720 C CA . LYS A 1 92 ? -10.576 1.212 18.040 1.00 93.44 92 LYS A CA 1
ATOM 721 C C . LYS A 1 92 ? -11.554 1.526 16.907 1.00 93.44 92 LYS A C 1
ATOM 723 O O . LYS A 1 92 ? -12.765 1.481 17.109 1.00 93.44 92 LYS A O 1
ATOM 728 N N . ARG A 1 93 ? -11.050 1.837 15.710 1.00 94.00 93 ARG A N 1
ATOM 729 C CA . ARG A 1 93 ? -11.895 2.152 14.547 1.00 94.00 93 ARG A CA 1
ATOM 730 C C . ARG A 1 93 ? -12.684 0.944 14.066 1.00 94.00 93 ARG A C 1
ATOM 732 O O . ARG A 1 93 ? -13.868 1.087 13.781 1.00 94.00 93 ARG A O 1
ATOM 739 N N . LEU A 1 94 ? -12.067 -0.236 14.025 1.00 92.81 94 LEU A N 1
ATOM 740 C CA . LEU A 1 94 ? -12.765 -1.476 13.678 1.00 92.81 94 LEU A CA 1
ATOM 741 C C . LEU A 1 94 ? -13.920 -1.760 14.645 1.00 92.81 94 LEU A C 1
ATOM 743 O O . LEU A 1 94 ? 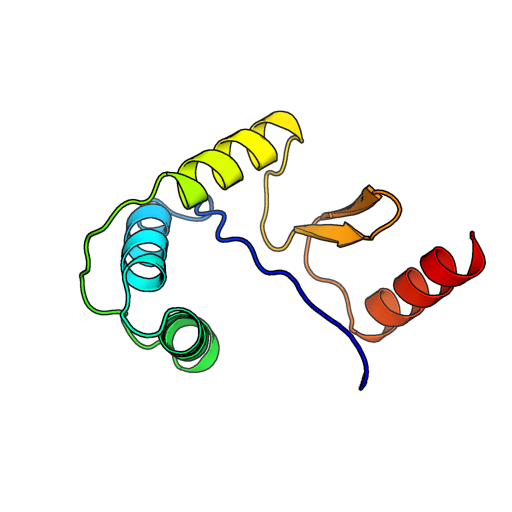-15.023 -2.059 14.191 1.00 92.81 94 LEU A O 1
ATOM 747 N N . 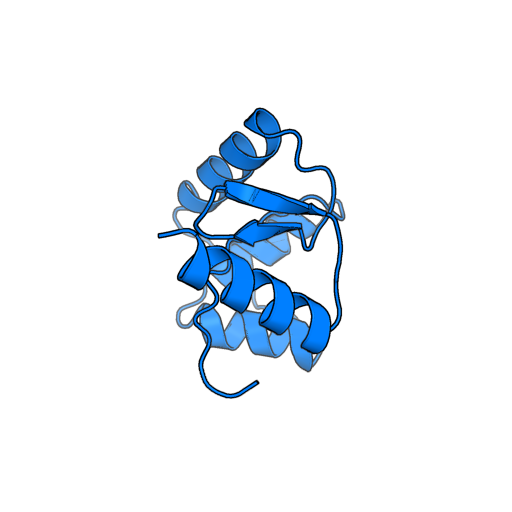ALA A 1 95 ? -13.705 -1.599 15.954 1.00 92.31 95 ALA A N 1
ATOM 748 C CA . ALA A 1 95 ? -14.753 -1.784 16.957 1.00 92.31 95 ALA A CA 1
ATOM 749 C C . ALA A 1 95 ? -15.939 -0.821 16.745 1.00 92.31 95 ALA A C 1
ATOM 751 O O . ALA A 1 95 ? -17.097 -1.244 16.809 1.00 92.31 95 ALA A O 1
ATOM 752 N N . THR A 1 96 ? -15.665 0.449 16.420 1.00 91.81 96 THR A N 1
ATOM 753 C CA . THR A 1 96 ? -16.700 1.446 16.095 1.00 91.81 96 THR A CA 1
ATOM 754 C C . THR A 1 96 ? -17.507 1.051 14.859 1.00 91.81 96 THR A C 1
ATOM 756 O O . THR A 1 96 ? -18.735 1.111 14.883 1.00 91.81 96 THR A O 1
ATOM 759 N N . VAL A 1 97 ? -16.836 0.617 13.789 1.00 89.94 97 VAL A N 1
ATOM 760 C CA . VAL A 1 97 ? -17.489 0.214 12.533 1.00 89.94 97 VAL A CA 1
ATOM 761 C C . VAL A 1 97 ? -18.384 -1.008 12.726 1.00 89.94 97 VAL A C 1
ATOM 763 O O . VAL A 1 97 ? -19.481 -1.051 12.176 1.00 89.94 97 VAL A O 1
ATOM 766 N N . ILE A 1 98 ? -17.952 -1.980 13.534 1.00 86.50 98 ILE A N 1
ATOM 767 C CA . ILE A 1 98 ? -18.744 -3.180 13.841 1.00 86.50 98 ILE A CA 1
ATOM 768 C C . ILE A 1 98 ? -19.981 -2.828 14.675 1.00 86.50 98 ILE A C 1
ATOM 770 O O . ILE A 1 98 ? -21.055 -3.356 14.413 1.00 86.50 98 ILE A O 1
ATOM 774 N N . SER A 1 99 ? -19.838 -1.928 15.651 1.00 80.38 99 SER A N 1
ATOM 775 C CA . SER A 1 99 ? -20.919 -1.554 16.578 1.00 80.38 99 SER A CA 1
ATOM 776 C C . SER A 1 99 ? -21.958 -0.607 15.968 1.00 80.38 99 SER A C 1
ATOM 778 O O . SER A 1 99 ? -23.020 -0.410 16.547 1.00 80.38 99 SER A O 1
ATOM 780 N N . SER A 1 100 ? -21.647 0.008 14.824 1.00 70.69 100 SER A N 1
ATOM 781 C CA . SER A 1 100 ? -22.536 0.946 14.120 1.00 70.69 100 SER A CA 1
ATOM 782 C C . SER A 1 100 ? -23.490 0.248 13.139 1.00 70.69 100 SER A C 1
ATOM 784 O O . SER A 1 100 ? -24.109 0.912 12.307 1.00 70.69 100 SER A O 1
ATOM 786 N N . LYS A 1 101 ? -23.571 -1.083 13.204 1.00 55.53 101 LYS A N 1
ATOM 787 C CA . LYS A 1 101 ? -24.386 -1.947 12.352 1.00 55.53 101 LYS A CA 1
ATOM 788 C C . LYS A 1 101 ? -25.475 -2.621 13.175 1.00 55.53 101 LYS A C 1
ATOM 790 O O . LYS A 1 101 ? -26.588 -2.758 12.627 1.00 55.53 101 LYS A O 1
#

pLDDT: mean 93.74, std 6.27, range [55.53, 98.06]

Foldseek 3Di:
DPDDDDDDAQAQQDDPCSVQQQQLLVQDPHNVVLVCCCVPVVDRRDGGHDDPVSNVVVNVVCVVVVPNDPPWDADPVRDIDHDDDDPVVVVVVNVVVVVVD

InterPro domains:
  IPR012336 Thioredoxin-like fold [PF13098] (3-97)
  IPR033954 Disulphide bond isomerase, DsbC/G [cd03020] (1-94)
  IPR036249 Thioredoxin-like superfamily [SSF52833] (3-95)
  IPR051470 Thiol:disulfide interchange protein [PTHR35272] (3-95)

Radius of gyration: 15.23 Å; chains: 1; bounding box: 40×28×36 Å

Secondary structure (DSSP, 8-state):
--S----------SSTTHHHHHHHHHTSSSHHHHHHHHHHH-PPPPP-----HHHHHHHHHHHHTT--SSSEEE-TT--EEES---HHHHHHHHHHHHHT-

Organism: NCBI:txid1076179